Protein AF-A0A920ETQ2-F1 (afdb_monomer_lite)

Secondary structure (DSSP, 8-state):
-EEEES--TTTHHHHHHHHTT-EEEE----HHHHHHHHHHHHTPPPPPHHHH-----GGGSPP--HHHHHHTTSS-TTPEEE-GGG--EEEE-TTS-EEE---TT-TTTT-EE-HHHHHHHHHT-S---HHHH-EEEETTEEEEHHHHHHHHHHHTT-HHHHHHTT-----------

Structure (mmCIF, N/CA/C/O backbone):
data_AF-A0A920ETQ2-F1
#
_entry.id   AF-A0A920ETQ2-F1
#
loop_
_atom_site.group_PDB
_atom_site.id
_atom_site.type_symbol
_atom_site.label_atom_id
_atom_site.label_alt_id
_atom_site.label_comp_id
_atom_site.label_asym_id
_atom_site.label_entity_id
_atom_site.label_seq_id
_atom_site.pdbx_PDB_ins_code
_atom_site.Cartn_x
_atom_site.Cartn_y
_atom_site.Cartn_z
_atom_site.occupancy
_atom_site.B_iso_or_equiv
_atom_site.auth_seq_id
_atom_site.auth_comp_id
_atom_site.auth_asym_id
_atom_site.auth_atom_id
_atom_site.pdbx_PDB_model_num
ATOM 1 N N . MET A 1 1 ? 7.119 -2.536 -24.673 1.00 69.31 1 MET A N 1
ATOM 2 C CA . MET A 1 1 ? 7.598 -1.193 -24.253 1.00 69.31 1 MET A CA 1
ATOM 3 C C . MET A 1 1 ? 8.882 -0.872 -25.009 1.00 69.31 1 MET A C 1
ATOM 5 O O . MET A 1 1 ? 9.723 -1.757 -25.095 1.00 69.31 1 MET A O 1
ATOM 9 N N . TRP A 1 2 ? 9.011 0.336 -25.571 1.00 87.50 2 TRP A N 1
ATOM 10 C CA . TRP A 1 2 ? 10.162 0.768 -26.381 1.00 87.50 2 TRP A CA 1
ATOM 11 C C . TRP A 1 2 ? 11.086 1.702 -25.588 1.00 87.50 2 TRP A C 1
ATOM 13 O O . TRP A 1 2 ? 10.606 2.570 -24.861 1.00 87.50 2 TRP A O 1
ATOM 23 N N . CYS A 1 3 ? 12.402 1.543 -25.739 1.00 87.88 3 CYS A N 1
ATOM 24 C CA . CYS A 1 3 ? 13.412 2.416 -25.138 1.00 87.88 3 CYS A CA 1
ATOM 25 C C . CYS A 1 3 ? 14.081 3.287 -26.212 1.00 87.88 3 CYS A C 1
ATOM 27 O O . CYS A 1 3 ? 14.812 2.772 -27.051 1.00 87.88 3 CYS A O 1
ATOM 29 N N . LEU A 1 4 ? 13.873 4.604 -26.174 1.00 93.31 4 LEU A N 1
ATOM 30 C CA . LEU A 1 4 ? 14.559 5.554 -27.056 1.00 93.31 4 LEU A CA 1
ATOM 31 C C . LEU A 1 4 ? 15.697 6.246 -26.302 1.00 93.31 4 LEU A C 1
ATOM 33 O O . LEU A 1 4 ? 15.512 6.720 -25.182 1.00 93.31 4 LEU A O 1
ATOM 37 N N . THR A 1 5 ? 16.876 6.339 -26.910 1.00 90.94 5 THR A N 1
ATOM 38 C CA . THR A 1 5 ? 18.011 7.082 -26.349 1.00 90.94 5 THR A CA 1
ATOM 39 C C . THR A 1 5 ? 18.671 7.926 -27.432 1.00 90.94 5 THR A C 1
ATOM 41 O O . THR A 1 5 ? 19.137 7.398 -28.436 1.00 90.94 5 THR A O 1
ATOM 44 N N . ARG A 1 6 ? 18.702 9.246 -27.207 1.00 91.81 6 ARG A N 1
ATOM 45 C CA . ARG A 1 6 ? 19.252 10.248 -28.139 1.00 91.81 6 ARG A CA 1
ATOM 46 C C . ARG A 1 6 ? 20.781 10.381 -28.096 1.00 91.81 6 ARG A C 1
ATOM 48 O O . ARG A 1 6 ? 21.345 10.940 -29.021 1.00 91.81 6 ARG A O 1
ATOM 55 N N . PHE A 1 7 ? 21.407 9.874 -27.036 1.00 93.62 7 PHE A N 1
ATOM 56 C CA . PHE A 1 7 ? 22.858 9.811 -26.848 1.00 93.62 7 PHE A CA 1
ATOM 57 C C . PHE A 1 7 ? 23.211 8.400 -26.391 1.00 93.62 7 PHE A C 1
ATOM 59 O O . PHE A 1 7 ? 23.086 8.071 -25.208 1.00 93.62 7 PHE A O 1
ATOM 66 N N . PHE A 1 8 ? 23.499 7.518 -27.343 1.00 94.69 8 PHE A N 1
ATOM 67 C CA . PHE A 1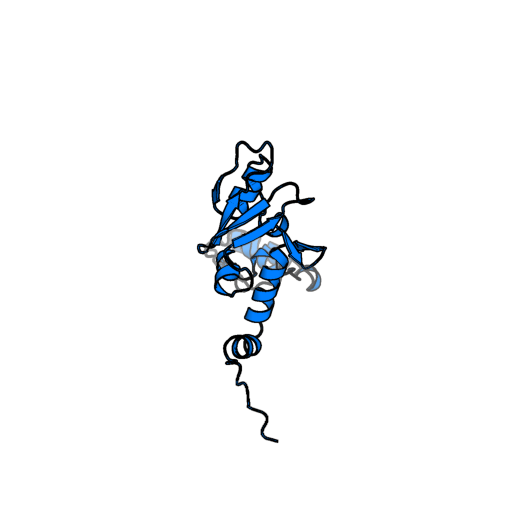 8 ? 23.592 6.088 -27.061 1.00 94.69 8 PHE A CA 1
ATOM 68 C C . PHE A 1 8 ? 24.923 5.689 -26.424 1.00 94.69 8 PHE A C 1
ATOM 70 O O . PHE A 1 8 ? 24.964 4.709 -25.669 1.00 94.69 8 PHE A O 1
ATOM 77 N N . GLY A 1 9 ? 25.994 6.435 -26.710 1.00 94.00 9 GLY A N 1
ATOM 78 C CA . GLY A 1 9 ? 27.355 6.109 -26.314 1.00 94.00 9 GLY A CA 1
ATOM 79 C C . GLY A 1 9 ? 27.685 4.661 -26.665 1.00 94.00 9 GLY A C 1
ATOM 80 O O . GLY A 1 9 ? 27.349 4.158 -27.734 1.00 94.00 9 GLY A O 1
ATOM 81 N N . THR A 1 10 ? 28.259 3.929 -25.713 1.00 93.31 10 THR A N 1
ATOM 82 C CA . THR A 1 10 ? 28.600 2.503 -25.872 1.00 93.31 10 THR A CA 1
ATOM 83 C C . THR A 1 10 ? 27.408 1.545 -25.690 1.00 93.31 10 THR A C 1
ATOM 85 O O . THR A 1 10 ? 27.590 0.340 -25.488 1.00 93.31 10 THR A O 1
ATOM 88 N N . GLY A 1 11 ? 26.170 2.049 -25.745 1.00 92.81 11 GLY A N 1
ATOM 89 C CA . GLY A 1 11 ? 24.964 1.234 -25.897 1.00 92.81 11 GLY A CA 1
ATOM 90 C C . GLY A 1 11 ? 24.430 0.575 -24.626 1.00 92.81 11 GLY A C 1
ATOM 91 O O . GLY A 1 11 ? 23.797 -0.477 -24.711 1.00 92.81 11 GLY A O 1
ATOM 92 N N . THR A 1 12 ? 24.641 1.161 -23.441 1.00 94.38 12 THR A N 1
ATOM 93 C CA . THR A 1 12 ? 24.132 0.600 -22.169 1.00 94.38 12 THR A CA 1
ATOM 94 C C . THR A 1 12 ? 22.610 0.419 -22.181 1.00 94.38 12 THR A C 1
ATOM 96 O O . THR A 1 12 ? 22.124 -0.636 -21.772 1.00 94.38 12 THR A O 1
ATOM 99 N N . THR A 1 13 ? 21.852 1.386 -22.713 1.00 92.88 13 THR A N 1
ATOM 100 C CA . THR A 1 13 ? 20.389 1.261 -22.815 1.00 92.88 13 THR A CA 1
ATOM 101 C C . THR A 1 13 ? 19.981 0.093 -23.709 1.00 92.88 13 THR A C 1
ATOM 103 O O . THR A 1 13 ? 19.123 -0.693 -23.318 1.00 92.88 13 THR A O 1
ATOM 106 N N . GLY A 1 14 ? 20.610 -0.069 -24.878 1.00 94.12 14 GLY A N 1
ATOM 107 C CA . GLY A 1 14 ? 20.313 -1.186 -25.780 1.00 94.12 14 GLY A CA 1
ATOM 108 C C . GLY A 1 14 ? 20.711 -2.538 -25.205 1.00 94.12 14 GLY A C 1
ATOM 109 O O . GLY A 1 14 ? 19.981 -3.513 -25.354 1.00 94.12 14 GLY A O 1
ATOM 110 N N . ALA A 1 15 ? 21.830 -2.586 -24.482 1.00 94.31 15 ALA A N 1
ATOM 111 C CA . ALA A 1 15 ? 22.286 -3.789 -23.803 1.00 94.31 15 ALA A CA 1
ATOM 112 C C . ALA A 1 15 ? 21.269 -4.277 -22.761 1.00 94.31 15 ALA A C 1
ATOM 114 O O . ALA A 1 15 ? 20.892 -5.449 -22.760 1.00 94.31 15 ALA A O 1
ATOM 115 N N . VAL A 1 16 ? 20.784 -3.372 -21.906 1.00 93.06 16 VAL A N 1
ATOM 116 C CA . VAL A 1 16 ? 19.764 -3.693 -20.899 1.00 93.06 16 VAL A CA 1
ATOM 117 C C . VAL A 1 16 ? 18.419 -3.997 -21.557 1.00 93.06 16 VAL A C 1
ATOM 119 O O . VAL A 1 16 ? 17.765 -4.961 -21.172 1.00 93.06 16 VAL A O 1
ATOM 122 N N . ALA A 1 17 ? 18.017 -3.226 -22.571 1.00 92.75 17 ALA A N 1
ATOM 123 C CA . ALA A 1 17 ? 16.768 -3.455 -23.291 1.00 92.75 17 ALA A CA 1
ATOM 124 C C . ALA A 1 17 ? 16.741 -4.841 -23.950 1.00 92.75 17 ALA A C 1
ATOM 126 O O . ALA A 1 17 ? 15.810 -5.599 -23.697 1.00 92.75 17 ALA A O 1
ATOM 127 N N . LYS A 1 18 ? 17.794 -5.220 -24.689 1.00 92.69 18 LYS A N 1
ATOM 128 C CA . LYS A 1 18 ? 17.912 -6.548 -25.309 1.00 92.69 18 LYS A CA 1
ATOM 129 C C . LYS A 1 18 ? 17.918 -7.666 -24.269 1.00 92.69 18 LYS A C 1
ATOM 131 O O . LYS A 1 18 ? 17.237 -8.668 -24.459 1.00 92.69 18 LYS A O 1
ATOM 136 N N . LYS A 1 19 ? 18.647 -7.489 -23.160 1.00 92.19 19 LYS A N 1
ATOM 137 C CA . LYS A 1 19 ? 18.672 -8.468 -22.063 1.00 92.19 19 LYS A CA 1
ATOM 138 C C . LYS A 1 19 ? 17.279 -8.683 -21.456 1.00 92.19 19 LYS A C 1
ATOM 140 O O . LYS A 1 19 ? 16.947 -9.806 -21.109 1.00 92.19 19 LYS A O 1
ATOM 145 N N . LEU A 1 20 ? 16.470 -7.627 -21.362 1.00 91.38 20 LEU A N 1
ATOM 146 C CA . LEU A 1 20 ? 15.114 -7.660 -20.803 1.00 91.38 20 LEU A CA 1
ATOM 147 C C . LEU A 1 20 ? 14.004 -7.919 -21.842 1.00 91.38 20 LEU A C 1
ATOM 149 O O . LEU A 1 20 ? 12.841 -7.642 -21.553 1.00 91.38 20 LEU A O 1
ATOM 153 N N . GLY A 1 21 ? 14.340 -8.345 -23.065 1.00 87.88 21 GLY A N 1
ATOM 154 C CA . GLY A 1 21 ? 13.345 -8.608 -24.114 1.00 87.88 21 GLY A CA 1
ATOM 155 C C . GLY A 1 21 ? 12.593 -7.362 -24.614 1.00 87.88 21 GLY A C 1
ATOM 156 O O . GLY A 1 21 ? 11.470 -7.457 -25.099 1.00 87.88 21 GLY A O 1
ATOM 157 N N . ARG A 1 22 ? 13.171 -6.163 -24.477 1.00 91.19 22 ARG A N 1
ATOM 158 C CA . ARG A 1 22 ? 12.562 -4.887 -24.895 1.00 91.19 22 ARG A CA 1
ATOM 159 C C . ARG A 1 22 ? 13.164 -4.380 -26.201 1.00 91.19 22 ARG A C 1
ATOM 161 O O . ARG A 1 22 ? 14.368 -4.487 -26.431 1.00 91.19 22 ARG A O 1
ATOM 168 N N . HIS A 1 23 ? 12.337 -3.725 -27.012 1.00 92.44 23 HIS A N 1
ATOM 169 C CA . HIS A 1 23 ? 12.801 -3.002 -28.196 1.00 92.44 23 HIS A CA 1
ATOM 170 C C . HIS A 1 23 ? 13.498 -1.696 -27.807 1.00 92.44 23 HIS A C 1
ATOM 172 O O . HIS A 1 23 ? 13.103 -1.030 -26.843 1.00 92.44 23 HIS A O 1
ATOM 178 N N . PHE A 1 24 ? 14.511 -1.299 -28.575 1.00 95.62 24 PHE A N 1
ATOM 179 C CA . PHE A 1 24 ? 15.225 -0.045 -28.363 1.00 95.62 24 PHE A CA 1
ATOM 180 C C . PHE A 1 24 ? 15.625 0.623 -29.680 1.00 95.62 24 PHE A C 1
ATOM 182 O O . PHE A 1 24 ? 15.811 -0.046 -30.693 1.00 95.62 24 PHE A O 1
ATOM 189 N N . ILE A 1 25 ? 15.792 1.944 -29.631 1.00 94.94 25 ILE A N 1
ATOM 190 C CA . ILE A 1 25 ? 16.390 2.761 -30.689 1.00 94.94 25 ILE A CA 1
ATOM 191 C C . ILE A 1 25 ? 17.458 3.639 -30.033 1.00 94.94 25 ILE A C 1
ATOM 193 O O . ILE A 1 25 ? 17.173 4.376 -29.085 1.00 94.94 25 ILE A O 1
ATOM 197 N N . GLY A 1 26 ? 18.690 3.526 -30.520 1.00 94.88 26 GLY A N 1
ATOM 198 C CA . GLY A 1 26 ? 19.834 4.310 -30.068 1.00 94.88 26 GLY A CA 1
ATOM 199 C C . GLY A 1 26 ? 20.332 5.224 -31.175 1.00 94.88 26 GLY A C 1
ATOM 200 O O . GLY A 1 26 ? 20.566 4.747 -32.281 1.00 94.88 26 GLY A O 1
ATOM 201 N N . ILE A 1 27 ? 20.492 6.510 -30.873 1.00 96.25 27 ILE A N 1
ATOM 202 C CA . ILE A 1 27 ? 21.084 7.498 -31.778 1.00 96.25 27 ILE A CA 1
ATOM 203 C C . ILE A 1 27 ? 22.455 7.877 -31.219 1.00 96.25 27 ILE A C 1
ATOM 205 O O . ILE A 1 27 ? 22.572 8.224 -30.042 1.00 96.25 27 ILE A O 1
ATOM 209 N N . GLU A 1 28 ? 23.485 7.768 -32.051 1.00 96.44 28 GLU A N 1
ATOM 210 C CA . GLU A 1 28 ? 24.863 8.127 -31.722 1.00 96.44 28 GLU A CA 1
ATOM 211 C C . GLU A 1 28 ? 25.560 8.670 -32.967 1.00 96.44 28 GLU A C 1
ATOM 213 O O . GLU A 1 28 ? 25.348 8.154 -34.065 1.00 96.44 28 GLU A O 1
ATOM 218 N N . ASN A 1 29 ? 26.361 9.716 -32.782 1.00 96.06 29 ASN A N 1
ATOM 219 C CA . ASN A 1 29 ? 27.087 10.389 -33.852 1.00 96.06 29 ASN A CA 1
ATOM 220 C C . ASN A 1 29 ? 28.520 9.849 -33.986 1.00 96.06 29 ASN A C 1
ATOM 222 O O . ASN A 1 29 ? 29.051 9.769 -35.090 1.00 96.06 29 ASN A O 1
ATOM 226 N N . GLU A 1 30 ? 29.139 9.441 -32.874 1.00 96.69 30 GLU A N 1
ATOM 227 C CA . GLU A 1 30 ? 30.526 8.971 -32.861 1.00 96.69 30 GLU A CA 1
ATOM 228 C C . GLU A 1 30 ? 30.652 7.513 -33.325 1.00 96.69 30 GLU A C 1
ATOM 230 O O . GLU A 1 30 ? 30.221 6.571 -32.649 1.00 96.69 30 GLU A O 1
ATOM 235 N N . ALA A 1 31 ? 31.318 7.296 -34.463 1.00 95.75 31 ALA A N 1
ATOM 236 C CA . ALA A 1 31 ? 31.444 5.975 -35.084 1.00 95.75 31 ALA A CA 1
ATOM 237 C C . ALA A 1 31 ? 32.111 4.932 -34.167 1.00 95.75 31 ALA A C 1
ATOM 239 O O . ALA A 1 31 ? 31.691 3.773 -34.136 1.00 95.75 31 ALA A O 1
ATOM 240 N N . ALA A 1 32 ? 33.111 5.337 -33.376 1.00 96.19 32 ALA A N 1
ATOM 241 C CA . ALA A 1 32 ? 33.778 4.451 -32.420 1.00 96.19 32 ALA A CA 1
ATOM 242 C C . ALA A 1 32 ? 32.803 3.926 -31.348 1.00 96.19 32 ALA A C 1
ATOM 244 O O . ALA A 1 32 ? 32.837 2.747 -30.982 1.00 96.19 32 ALA A O 1
ATOM 245 N N . TYR A 1 33 ? 31.884 4.775 -30.881 1.00 95.31 33 TYR A N 1
ATOM 246 C CA . TYR A 1 33 ? 30.854 4.388 -29.920 1.00 95.31 33 TYR A CA 1
ATOM 247 C C . TYR A 1 33 ? 29.771 3.516 -30.551 1.00 95.31 33 TYR A C 1
ATOM 249 O O . TYR A 1 33 ? 29.373 2.527 -29.934 1.00 95.31 33 TYR A O 1
ATOM 257 N N . VAL A 1 34 ? 29.377 3.785 -31.800 1.00 95.06 34 VAL A N 1
ATOM 258 C CA . VAL A 1 34 ? 28.457 2.919 -32.561 1.00 95.06 34 VAL A CA 1
ATOM 259 C C . VAL A 1 34 ? 29.024 1.505 -32.713 1.00 95.06 34 VAL A C 1
ATOM 261 O O . VAL A 1 34 ? 28.318 0.520 -32.466 1.00 95.06 34 VAL A O 1
ATOM 264 N N . GLN A 1 35 ? 30.305 1.381 -33.070 1.00 95.94 35 GLN A N 1
ATOM 265 C CA . GLN A 1 35 ? 30.972 0.083 -33.202 1.00 95.94 35 GLN A CA 1
ATOM 266 C C . GLN A 1 35 ? 31.029 -0.656 -31.861 1.00 95.94 35 GLN A C 1
ATOM 268 O O . GLN A 1 35 ? 30.627 -1.821 -31.777 1.00 95.94 35 GLN A O 1
ATOM 273 N N . ALA A 1 36 ? 31.447 0.032 -30.792 1.00 95.38 36 ALA A N 1
ATOM 274 C CA . ALA A 1 36 ? 31.494 -0.536 -29.448 1.00 95.38 36 ALA A CA 1
ATOM 275 C C . ALA A 1 36 ? 30.106 -0.996 -28.963 1.00 95.38 36 ALA A C 1
ATOM 277 O O . ALA A 1 36 ? 29.965 -2.104 -28.436 1.00 95.38 36 ALA A O 1
ATOM 278 N N . ALA A 1 37 ? 29.068 -0.185 -29.185 1.00 95.81 37 ALA A N 1
ATOM 279 C CA . ALA A 1 37 ? 27.688 -0.500 -28.830 1.00 95.81 37 ALA A CA 1
ATOM 280 C C . ALA A 1 37 ? 27.164 -1.725 -29.592 1.00 95.81 37 ALA A C 1
ATOM 282 O O . ALA A 1 37 ? 26.606 -2.641 -28.986 1.00 95.81 37 ALA A O 1
ATOM 283 N N . THR A 1 38 ? 27.390 -1.783 -30.906 1.00 94.69 38 THR A N 1
ATOM 284 C CA . THR A 1 38 ? 26.944 -2.894 -31.761 1.00 94.69 38 THR A CA 1
ATOM 285 C C . THR A 1 38 ? 27.625 -4.204 -31.364 1.00 94.69 38 THR A C 1
ATOM 287 O O . THR A 1 38 ? 26.956 -5.219 -31.137 1.00 94.69 38 THR A O 1
ATOM 290 N N . ALA A 1 39 ? 28.950 -4.175 -31.179 1.00 95.38 39 ALA A N 1
ATOM 291 C CA . ALA A 1 39 ? 29.722 -5.329 -30.729 1.00 95.38 39 ALA A CA 1
ATOM 292 C C . ALA A 1 39 ? 29.261 -5.820 -29.348 1.00 95.38 39 ALA A C 1
ATOM 294 O O . ALA A 1 39 ? 29.101 -7.024 -29.140 1.00 95.38 39 ALA A O 1
ATOM 295 N N . ARG A 1 40 ? 28.981 -4.903 -28.413 1.00 95.06 40 ARG A N 1
ATOM 296 C CA . ARG A 1 40 ? 28.463 -5.233 -27.080 1.00 95.06 40 ARG A CA 1
ATOM 297 C C . ARG A 1 40 ? 27.075 -5.869 -27.141 1.00 95.06 40 ARG A C 1
ATOM 299 O O . ARG A 1 40 ? 26.854 -6.902 -26.515 1.00 95.06 40 ARG A O 1
ATOM 306 N N . ILE A 1 41 ? 26.143 -5.271 -27.881 1.00 95.56 41 ILE A N 1
ATOM 307 C CA . ILE A 1 41 ? 24.741 -5.709 -27.933 1.00 95.56 41 ILE A CA 1
ATOM 308 C C . ILE A 1 41 ? 24.597 -7.041 -28.678 1.00 95.56 41 ILE A C 1
ATOM 310 O O . ILE A 1 41 ? 23.783 -7.878 -28.280 1.00 95.56 41 ILE A O 1
ATOM 314 N N . SER A 1 42 ? 25.395 -7.286 -29.722 1.00 94.50 42 SER A N 1
ATOM 315 C CA . SER A 1 42 ? 25.365 -8.553 -30.472 1.00 94.50 42 SER A CA 1
ATOM 316 C C . SER A 1 42 ? 25.591 -9.776 -29.571 1.00 94.50 42 SER A C 1
ATOM 318 O O . SER A 1 42 ? 24.863 -10.759 -29.689 1.00 94.50 42 SER A O 1
ATOM 320 N N . LYS A 1 43 ? 26.499 -9.662 -28.592 1.00 94.81 43 LYS A N 1
ATOM 321 C CA . LYS A 1 43 ? 26.879 -10.726 -27.647 1.00 94.81 43 LYS A CA 1
ATOM 322 C C . LYS A 1 43 ? 25.840 -11.007 -26.558 1.00 94.81 43 LYS A C 1
ATOM 324 O O . LYS A 1 43 ? 25.945 -12.010 -25.858 1.00 94.81 43 LYS A O 1
ATOM 329 N N . ILE A 1 44 ? 24.856 -10.128 -26.378 1.00 93.31 44 ILE A N 1
ATOM 330 C CA . ILE A 1 44 ? 23.847 -10.274 -25.326 1.00 93.31 44 ILE A CA 1
ATOM 331 C C . ILE A 1 44 ? 22.761 -11.237 -25.786 1.00 93.31 44 ILE A C 1
ATOM 333 O O . ILE A 1 44 ? 22.105 -11.004 -26.805 1.00 93.31 44 ILE A O 1
ATOM 337 N N . LYS A 1 45 ? 22.543 -12.283 -24.990 1.00 91.38 45 LYS A N 1
ATOM 338 C CA . LYS A 1 45 ? 21.362 -13.140 -25.072 1.00 91.38 45 LYS A CA 1
ATOM 339 C C . LYS A 1 45 ? 20.251 -12.547 -24.191 1.00 91.38 45 LYS A C 1
ATOM 341 O O . LYS A 1 45 ? 20.558 -12.148 -23.062 1.00 91.38 45 LYS A O 1
ATOM 346 N N . PRO A 1 46 ? 19.010 -12.428 -24.695 1.00 89.06 46 PRO A N 1
ATOM 347 C CA . PRO A 1 46 ? 17.856 -12.111 -23.859 1.00 89.06 46 PRO A CA 1
ATOM 348 C C . PRO A 1 46 ? 17.714 -13.125 -22.721 1.00 89.06 46 PRO A C 1
ATOM 350 O O . PRO A 1 46 ? 18.132 -14.274 -22.869 1.00 89.06 46 PRO A O 1
ATOM 353 N N . LEU A 1 47 ? 17.159 -12.683 -21.595 1.00 88.19 47 LEU A N 1
ATOM 354 C CA . LEU A 1 47 ? 16.685 -13.597 -20.559 1.00 88.19 47 LEU A CA 1
ATOM 355 C C . LEU A 1 47 ? 15.502 -14.412 -21.098 1.00 88.19 47 LEU A C 1
ATOM 357 O O . LEU A 1 47 ? 14.783 -13.945 -21.982 1.00 88.19 47 LEU A O 1
ATOM 361 N N . ASP A 1 48 ? 15.339 -15.620 -20.572 1.00 84.38 48 ASP A N 1
ATOM 362 C CA . ASP A 1 48 ? 14.160 -16.457 -20.780 1.00 84.38 48 ASP A CA 1
ATOM 363 C C . ASP A 1 48 ? 12.898 -15.802 -20.203 1.00 84.38 48 ASP A C 1
ATOM 365 O O . ASP A 1 48 ? 12.964 -14.961 -19.303 1.00 84.38 48 ASP A O 1
ATOM 369 N N . ASP A 1 49 ? 11.745 -16.198 -20.739 1.00 74.12 49 ASP A N 1
ATOM 370 C CA . ASP A 1 49 ? 10.457 -15.597 -20.395 1.00 74.12 49 ASP A CA 1
ATOM 371 C C . ASP A 1 49 ? 10.101 -15.784 -18.911 1.00 74.12 49 ASP A C 1
ATOM 373 O O . ASP A 1 49 ? 9.572 -14.853 -18.305 1.00 74.12 49 ASP A O 1
ATOM 377 N N . GLU A 1 50 ? 10.473 -16.916 -18.299 1.00 76.62 50 GLU A N 1
ATOM 378 C CA . GLU A 1 50 ? 10.267 -17.178 -16.864 1.00 76.62 50 GLU A CA 1
ATOM 379 C C . GLU A 1 50 ? 11.033 -16.164 -15.999 1.00 76.62 50 GLU A C 1
ATOM 381 O O . GLU A 1 50 ? 10.486 -15.570 -15.071 1.00 76.62 50 GLU A O 1
ATOM 386 N N . SER A 1 51 ? 12.287 -15.877 -16.349 1.00 76.00 51 SER A N 1
ATOM 387 C CA . SER A 1 51 ? 13.112 -14.866 -15.678 1.00 76.00 51 SER A CA 1
ATOM 388 C C . SER A 1 51 ? 12.642 -13.425 -15.914 1.00 76.00 51 SER A C 1
ATOM 390 O O . SER A 1 51 ? 13.052 -12.509 -15.191 1.00 76.00 51 SER A O 1
ATOM 392 N N . LEU A 1 52 ? 11.815 -13.194 -16.938 1.00 77.50 52 LEU A N 1
ATOM 393 C CA . LEU A 1 52 ? 11.201 -11.899 -17.233 1.00 77.50 52 LEU A CA 1
ATOM 394 C C . LEU A 1 52 ? 9.839 -11.718 -16.559 1.00 77.50 52 LEU A C 1
ATOM 396 O O . LEU A 1 52 ? 9.314 -10.597 -16.577 1.00 77.50 52 LEU A O 1
ATOM 400 N N . GLU A 1 53 ? 9.280 -12.761 -15.940 1.00 69.12 53 GLU A N 1
ATOM 401 C CA . GLU A 1 53 ? 8.035 -12.650 -15.195 1.00 69.12 53 GLU A CA 1
ATOM 402 C C . GLU A 1 53 ? 8.204 -11.696 -14.013 1.00 69.12 53 GLU A C 1
ATOM 404 O O . GLU A 1 53 ? 8.868 -11.951 -13.007 1.00 69.12 53 GLU A O 1
ATOM 409 N N . VAL A 1 54 ? 7.566 -10.536 -14.130 1.00 65.00 54 VAL 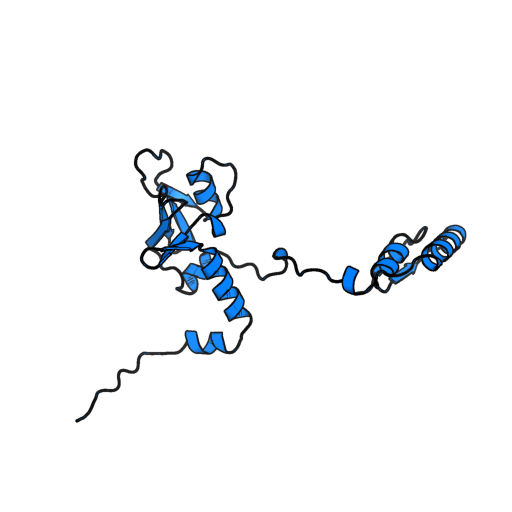A N 1
ATOM 410 C CA . VAL A 1 54 ? 7.509 -9.573 -13.040 1.00 65.00 54 VAL A CA 1
ATOM 411 C C . VAL A 1 54 ? 6.276 -9.889 -12.210 1.00 65.00 54 VAL A C 1
ATOM 413 O O . VAL A 1 54 ? 5.148 -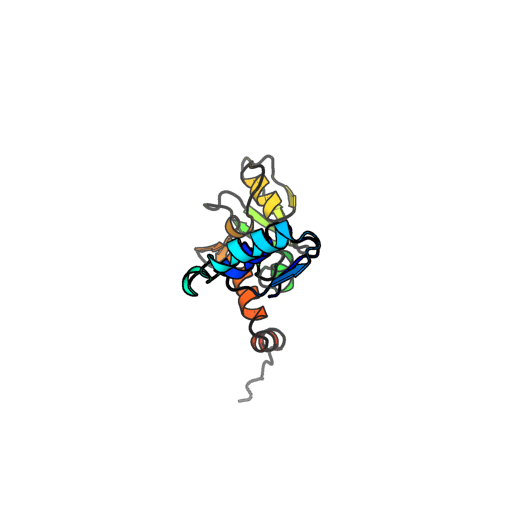9.659 -12.649 1.00 65.00 54 VAL A O 1
ATOM 416 N N . VAL A 1 55 ? 6.482 -10.335 -10.970 1.00 58.34 55 VAL A N 1
ATOM 417 C CA . VAL A 1 55 ? 5.406 -10.371 -9.974 1.00 58.34 55 VAL A CA 1
ATOM 418 C C . VAL A 1 55 ? 4.844 -8.957 -9.854 1.00 58.34 55 VAL A C 1
ATOM 420 O O . VAL A 1 55 ? 5.558 -8.021 -9.478 1.00 58.34 55 VAL A O 1
ATOM 423 N N . GLN A 1 56 ? 3.565 -8.773 -10.190 1.00 55.50 56 GLN A N 1
ATOM 424 C CA . GLN A 1 56 ? 2.908 -7.481 -10.026 1.00 55.50 56 GLN A CA 1
ATOM 425 C C . GLN A 1 56 ? 3.002 -7.058 -8.558 1.00 55.50 56 GLN A C 1
ATOM 427 O O . GLN A 1 56 ? 2.368 -7.632 -7.673 1.00 55.50 56 GLN A O 1
ATOM 432 N N . SER A 1 57 ? 3.840 -6.059 -8.280 1.00 57.06 57 SER A N 1
ATOM 433 C CA . SER A 1 57 ? 4.057 -5.604 -6.909 1.00 57.06 57 SER A CA 1
ATOM 434 C C . SER A 1 57 ? 2.764 -5.023 -6.327 1.00 57.06 57 SER A C 1
ATOM 436 O O . SER A 1 57 ? 2.014 -4.324 -7.014 1.00 57.06 57 SER A O 1
ATOM 438 N N . ALA A 1 58 ? 2.548 -5.196 -5.021 1.00 58.56 58 ALA A N 1
ATOM 439 C CA . ALA A 1 58 ? 1.429 -4.587 -4.293 1.00 58.56 58 ALA A CA 1
ATOM 440 C C . ALA A 1 58 ? 1.327 -3.050 -4.468 1.00 58.56 58 ALA A C 1
ATOM 442 O O . ALA A 1 58 ? 0.272 -2.467 -4.218 1.00 58.56 58 ALA A O 1
ATOM 443 N N . LYS A 1 59 ? 2.398 -2.382 -4.936 1.00 58.50 59 LYS A N 1
ATOM 444 C CA . LYS A 1 59 ? 2.429 -0.944 -5.258 1.00 58.50 59 LYS A CA 1
ATOM 445 C C . LYS A 1 59 ? 1.633 -0.559 -6.511 1.00 58.50 59 LYS A C 1
ATOM 447 O O . LYS A 1 59 ? 1.269 0.607 -6.621 1.00 58.50 59 LYS A O 1
ATOM 452 N N . GLN A 1 60 ? 1.367 -1.491 -7.429 1.00 63.50 60 GLN A N 1
ATOM 453 C CA . GLN A 1 60 ? 0.582 -1.232 -8.649 1.00 63.50 60 GLN A CA 1
ATOM 454 C C . GLN A 1 60 ? -0.934 -1.318 -8.417 1.00 63.50 60 GLN A C 1
ATOM 456 O O . GLN A 1 60 ? -1.719 -0.937 -9.280 1.00 63.50 60 GLN A O 1
ATOM 461 N N . GLN A 1 61 ? -1.366 -1.790 -7.247 1.00 68.88 61 GLN A N 1
ATOM 462 C CA . GLN A 1 61 ? -2.782 -1.857 -6.908 1.00 68.88 61 GLN A CA 1
ATOM 463 C C . GLN A 1 61 ? -3.346 -0.457 -6.646 1.00 68.88 61 GLN A C 1
ATOM 465 O O . GLN A 1 61 ? -2.684 0.389 -6.035 1.00 68.88 61 GLN A O 1
ATOM 470 N N . LYS A 1 62 ? -4.608 -0.235 -7.039 1.00 79.56 62 LYS A N 1
ATOM 471 C CA . LYS A 1 62 ? -5.345 1.002 -6.749 1.00 79.56 62 LYS A CA 1
ATOM 472 C C . LYS A 1 62 ? -5.208 1.354 -5.263 1.00 79.56 62 LYS A C 1
ATOM 474 O O . LYS A 1 62 ? -5.424 0.518 -4.372 1.00 79.56 62 LYS A O 1
ATOM 479 N N . ARG A 1 63 ? -4.789 2.594 -4.998 1.00 86.94 63 ARG A N 1
ATOM 480 C CA . ARG A 1 63 ? -4.671 3.126 -3.638 1.00 86.94 63 ARG A CA 1
ATOM 481 C C . ARG A 1 63 ? -6.073 3.342 -3.085 1.00 86.94 63 ARG A C 1
ATOM 483 O O . ARG A 1 63 ? -6.865 4.053 -3.691 1.00 86.94 63 ARG A O 1
ATOM 490 N N . ILE A 1 64 ? -6.351 2.734 -1.938 1.00 90.00 64 ILE A N 1
ATOM 491 C CA . ILE A 1 64 ? -7.626 2.875 -1.236 1.00 90.00 64 ILE A CA 1
ATOM 492 C C . ILE A 1 64 ? -7.349 3.604 0.076 1.00 90.00 64 ILE A C 1
ATOM 494 O O . ILE A 1 64 ? -6.623 3.058 0.915 1.00 90.00 64 ILE A O 1
ATOM 498 N N . PRO A 1 65 ? -7.856 4.835 0.251 1.00 93.38 65 PRO A N 1
ATOM 499 C CA . PRO A 1 65 ? -7.758 5.538 1.520 1.00 93.38 65 PRO A CA 1
ATOM 500 C C . PRO A 1 65 ? -8.680 4.887 2.557 1.00 93.38 65 PRO A C 1
ATOM 502 O O . PRO A 1 65 ? -9.699 4.296 2.214 1.00 93.38 65 PRO A O 1
ATOM 505 N N . PHE A 1 66 ? -8.358 5.029 3.842 1.00 94.44 66 PHE A N 1
ATOM 506 C CA . PHE A 1 66 ? -9.213 4.501 4.911 1.00 94.44 66 PHE A CA 1
ATOM 507 C C . PHE A 1 66 ? -10.612 5.137 4.923 1.00 94.44 66 PHE A C 1
ATOM 509 O O . PHE A 1 66 ? -11.582 4.440 5.196 1.00 94.44 66 PHE A O 1
ATOM 516 N N . GLY A 1 67 ? -10.730 6.416 4.544 1.00 92.69 67 GLY A N 1
ATOM 517 C CA . GLY A 1 67 ? -12.025 7.091 4.390 1.00 92.69 67 GLY A CA 1
ATOM 518 C C . GLY A 1 67 ? -12.988 6.352 3.453 1.00 92.69 67 GLY A C 1
ATOM 519 O O . GLY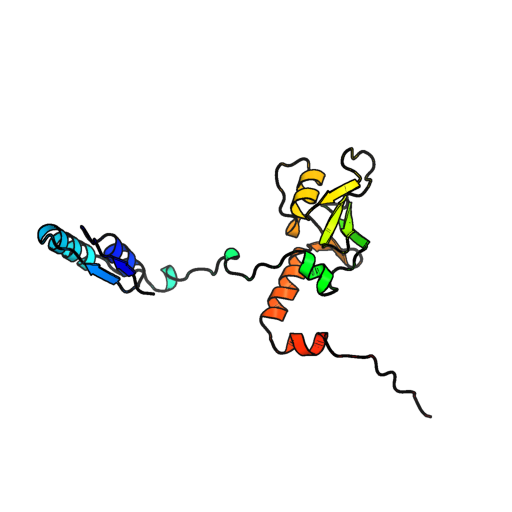 A 1 67 ? -14.168 6.256 3.766 1.00 92.69 67 GLY A O 1
ATOM 520 N N . ALA A 1 68 ? -12.481 5.689 2.406 1.00 91.62 68 ALA A N 1
ATOM 521 C CA . ALA A 1 68 ? -13.315 4.904 1.493 1.00 91.62 68 ALA A CA 1
ATOM 522 C C . ALA A 1 68 ? -14.004 3.709 2.181 1.00 91.62 68 ALA A C 1
ATOM 524 O O . ALA A 1 68 ? -15.094 3.307 1.776 1.00 91.62 68 ALA A O 1
ATOM 525 N N . LEU A 1 69 ? -13.415 3.142 3.245 1.00 91.94 69 LEU A N 1
ATOM 526 C CA . LEU A 1 69 ? -14.086 2.111 4.052 1.00 91.94 69 LEU A CA 1
ATOM 527 C C . LEU A 1 69 ? -15.265 2.679 4.846 1.00 91.94 69 LEU A C 1
ATOM 529 O O . LEU A 1 69 ? -16.237 1.967 5.092 1.00 91.94 69 LEU A O 1
ATOM 533 N N . VAL A 1 70 ? -15.170 3.942 5.259 1.00 93.06 70 VAL A N 1
ATOM 534 C CA . VAL A 1 70 ? -16.232 4.624 6.003 1.00 93.06 70 VAL A CA 1
ATOM 535 C C . VAL A 1 70 ? -17.353 5.050 5.060 1.00 93.06 70 VAL A C 1
ATOM 537 O O . VAL A 1 70 ? -18.519 4.777 5.327 1.00 93.06 70 VAL A O 1
ATOM 540 N N . GLU A 1 71 ? -16.996 5.636 3.918 1.00 89.44 71 GLU A N 1
ATOM 541 C CA . GLU A 1 71 ? -17.931 6.081 2.878 1.00 89.44 71 GLU A CA 1
ATOM 542 C C . GLU A 1 71 ? -18.710 4.920 2.245 1.00 89.44 71 GLU A C 1
ATOM 544 O O . GLU A 1 71 ? -19.904 5.045 1.991 1.00 89.44 71 GLU A O 1
ATOM 549 N N . SER A 1 72 ? -18.066 3.765 2.040 1.00 87.81 72 SER A N 1
ATOM 550 C CA . SER A 1 72 ? -18.731 2.552 1.532 1.00 87.81 72 SER A CA 1
ATOM 551 C C . SER A 1 72 ? -19.633 1.859 2.561 1.00 87.81 72 SER A C 1
ATOM 553 O O . SER A 1 72 ? -20.289 0.873 2.236 1.00 87.81 72 SER A O 1
ATOM 555 N N . GLY A 1 73 ? -19.653 2.322 3.816 1.00 87.44 73 GLY A N 1
ATOM 556 C CA . GLY A 1 73 ? -20.432 1.712 4.893 1.00 87.44 73 GLY A CA 1
ATOM 557 C C . GLY A 1 73 ? -19.851 0.408 5.454 1.00 87.44 73 GLY A C 1
ATOM 558 O O . GLY A 1 73 ? -20.430 -0.145 6.391 1.00 87.44 73 GLY A O 1
ATOM 559 N N . MET A 1 74 ? -18.699 -0.063 4.951 1.00 88.50 74 MET A N 1
ATOM 560 C CA . MET A 1 74 ? -17.992 -1.234 5.497 1.00 88.50 74 MET A CA 1
ATOM 561 C C . MET A 1 74 ? -17.508 -0.999 6.934 1.00 88.50 74 MET A C 1
ATOM 563 O O . MET A 1 74 ? -17.465 -1.930 7.735 1.00 88.50 74 MET A O 1
ATOM 567 N N . LEU A 1 75 ? -17.164 0.246 7.275 1.00 91.88 75 LEU A N 1
ATOM 568 C CA . LEU A 1 75 ? -16.886 0.683 8.640 1.00 91.88 75 LEU A CA 1
ATOM 569 C C . LEU A 1 75 ? -17.796 1.844 9.017 1.00 91.88 75 LEU A C 1
ATOM 571 O O . LEU A 1 75 ? -17.735 2.920 8.436 1.00 91.88 75 LEU A O 1
ATOM 575 N N . LYS A 1 76 ? -18.607 1.667 10.057 1.00 92.12 76 LYS A N 1
ATOM 576 C CA . LYS A 1 76 ? -19.482 2.743 10.532 1.00 92.12 76 LYS A CA 1
ATOM 577 C C . LYS A 1 76 ? -18.710 3.719 11.427 1.00 92.12 76 LYS A C 1
ATOM 579 O O . LYS A 1 76 ? -17.915 3.268 12.266 1.00 92.12 76 LYS A O 1
ATOM 584 N N . PRO A 1 77 ? -18.962 5.035 11.339 1.00 93.62 77 PRO A N 1
ATOM 585 C CA . PRO A 1 77 ? -18.482 5.978 12.339 1.00 93.62 77 PRO A CA 1
ATOM 586 C C . PRO A 1 77 ? -18.898 5.532 13.744 1.00 93.62 77 PRO A C 1
ATOM 588 O O . PRO A 1 77 ? -20.009 5.063 13.972 1.00 93.62 77 PRO A O 1
ATOM 591 N N . GLY A 1 78 ? -17.982 5.645 14.697 1.00 91.56 78 GLY A N 1
ATOM 592 C CA . GLY A 1 78 ? -18.175 5.191 16.068 1.00 91.56 78 GLY A CA 1
ATOM 593 C C . GLY A 1 78 ? -17.718 3.756 16.346 1.00 91.56 78 GLY A C 1
ATOM 594 O O . GLY A 1 78 ? -17.595 3.423 17.528 1.00 91.56 78 GLY A O 1
ATOM 595 N N . THR A 1 79 ? -17.412 2.959 15.313 1.00 92.69 79 THR A N 1
ATOM 596 C CA . THR A 1 79 ? -16.849 1.601 15.445 1.00 92.69 79 THR A CA 1
ATOM 597 C C . THR A 1 79 ? -15.537 1.632 16.227 1.00 92.69 79 THR A C 1
ATOM 599 O O . THR A 1 79 ? -14.726 2.551 16.066 1.00 92.69 79 THR A O 1
ATOM 602 N N . ARG A 1 80 ? -15.323 0.632 17.089 1.00 93.69 80 ARG A N 1
ATOM 603 C CA . ARG A 1 80 ? -14.067 0.460 17.826 1.00 93.69 80 ARG A CA 1
ATOM 604 C C . ARG A 1 80 ? -13.114 -0.426 17.033 1.00 93.69 80 ARG A C 1
ATOM 606 O O . ARG A 1 80 ? -13.473 -1.536 16.656 1.00 93.69 80 ARG A O 1
ATOM 613 N N . LEU A 1 81 ? -11.906 0.075 16.822 1.00 94.25 81 LEU A N 1
ATOM 614 C CA . LEU A 1 81 ? -10.776 -0.687 16.318 1.00 94.25 81 LEU A CA 1
ATOM 615 C C . LEU A 1 81 ? -9.860 -1.065 17.475 1.00 94.25 81 LEU A C 1
ATOM 617 O O . LEU A 1 81 ? -9.676 -0.290 18.417 1.00 94.25 81 LEU A O 1
ATOM 621 N N . PHE A 1 82 ? -9.267 -2.243 17.374 1.00 93.38 82 PHE A N 1
ATOM 622 C CA . PHE A 1 82 ? -8.413 -2.833 18.391 1.00 93.38 82 PHE A CA 1
ATOM 623 C C . PHE A 1 82 ? -6.998 -2.996 17.847 1.00 93.38 82 PHE A C 1
ATOM 625 O O . PHE A 1 82 ? -6.802 -3.410 16.705 1.00 93.38 82 PHE A O 1
ATOM 632 N N . GLY A 1 83 ? -6.011 -2.653 18.668 1.00 89.81 83 GLY A N 1
ATOM 633 C CA . GLY A 1 83 ? -4.627 -3.042 18.434 1.00 89.81 83 GLY A CA 1
ATOM 634 C C . GLY A 1 83 ? -4.374 -4.502 18.842 1.00 89.81 83 GLY A C 1
ATOM 635 O O . GLY A 1 83 ? -5.288 -5.187 19.321 1.00 89.81 83 GLY A O 1
ATOM 636 N N . PRO A 1 84 ? -3.121 -4.970 18.724 1.00 84.50 84 PRO A N 1
ATOM 637 C CA . PRO A 1 84 ? -2.715 -6.313 19.122 1.00 84.50 84 PRO A CA 1
ATOM 638 C C . PRO A 1 84 ? -3.161 -6.660 20.549 1.00 84.50 84 PRO A C 1
ATOM 640 O O . PRO A 1 84 ? -3.033 -5.848 21.472 1.00 84.50 84 PRO A O 1
ATOM 643 N N . ALA A 1 85 ? -3.706 -7.867 20.723 1.00 82.06 85 ALA A N 1
ATOM 644 C CA . ALA A 1 85 ? -4.211 -8.381 22.001 1.00 82.06 85 ALA A CA 1
ATOM 645 C C . ALA A 1 85 ? -5.228 -7.460 22.717 1.00 82.06 85 ALA A C 1
ATOM 647 O O . ALA A 1 85 ? -5.320 -7.474 23.942 1.00 82.06 85 ALA A O 1
ATOM 648 N N . ARG A 1 86 ? -5.972 -6.619 21.974 1.00 85.88 86 ARG A N 1
ATOM 649 C CA . ARG A 1 86 ? -6.967 -5.655 22.500 1.00 85.88 86 ARG A CA 1
ATOM 650 C C . ARG A 1 86 ? -6.407 -4.650 23.524 1.00 85.88 86 ARG A C 1
ATOM 652 O O . ARG A 1 86 ? -7.185 -3.967 24.189 1.00 85.88 86 ARG A O 1
ATOM 659 N N . LYS A 1 87 ? -5.076 -4.504 23.609 1.00 83.50 87 LYS A N 1
ATOM 660 C CA . LYS A 1 87 ? -4.394 -3.608 24.564 1.00 83.50 87 LYS A CA 1
ATOM 661 C C . LYS A 1 87 ? -4.684 -2.133 24.303 1.00 83.50 87 LYS A C 1
ATOM 663 O O . LYS A 1 87 ? -4.717 -1.332 25.231 1.00 83.50 87 LYS A O 1
ATOM 668 N N . VAL A 1 88 ? -4.898 -1.777 23.038 1.00 88.31 88 VAL A N 1
ATOM 669 C CA . VAL A 1 88 ? -5.210 -0.411 22.613 1.00 88.31 88 VAL A CA 1
ATOM 670 C C . VAL A 1 88 ? -6.508 -0.405 21.826 1.00 88.31 88 VAL A C 1
ATOM 672 O O . VAL A 1 88 ? -6.790 -1.336 21.071 1.00 88.31 88 VAL A O 1
ATOM 675 N N . GLN A 1 89 ? -7.290 0.656 22.001 1.00 91.62 89 GLN A N 1
ATOM 676 C CA . GLN A 1 89 ? -8.542 0.865 21.289 1.00 91.62 89 GLN A CA 1
ATOM 677 C C . GLN A 1 89 ? -8.552 2.247 20.641 1.00 91.62 89 GLN A C 1
ATOM 679 O O . GLN A 1 89 ? -8.053 3.216 21.214 1.00 91.62 89 GLN A O 1
ATOM 684 N N . ALA A 1 90 ? -9.155 2.343 19.463 1.00 93.31 90 ALA A N 1
ATOM 685 C CA . ALA A 1 90 ? -9.426 3.600 18.785 1.00 93.31 90 ALA A CA 1
ATOM 686 C C . ALA A 1 90 ? -10.863 3.622 18.267 1.00 93.31 90 ALA A C 1
ATOM 688 O O . ALA A 1 90 ? -11.430 2.582 17.940 1.00 93.31 90 ALA A O 1
ATOM 689 N N . ARG A 1 91 ? -11.465 4.806 18.183 1.00 93.94 91 ARG A N 1
ATOM 690 C CA . ARG A 1 91 ? -12.811 4.999 17.644 1.00 93.94 91 ARG A CA 1
ATOM 691 C C . ARG A 1 91 ? -12.734 5.626 16.260 1.00 93.94 91 ARG A C 1
ATOM 693 O O . ARG A 1 91 ? -12.073 6.651 16.093 1.00 93.94 91 ARG A O 1
ATOM 700 N N . VAL A 1 92 ? -13.429 5.030 15.297 1.00 95.38 92 VAL A N 1
ATOM 701 C CA . VAL A 1 92 ? -13.570 5.570 13.939 1.00 95.38 92 VAL A CA 1
ATOM 702 C C . VAL A 1 92 ? -14.428 6.833 13.977 1.00 95.38 92 VAL A C 1
ATOM 704 O O . VAL A 1 92 ? -15.485 6.847 14.609 1.00 95.38 92 VAL A O 1
ATOM 707 N N . ARG A 1 93 ? -13.987 7.899 13.314 1.00 94.19 93 ARG A N 1
ATOM 708 C CA . ARG A 1 93 ? -14.744 9.142 13.125 1.00 94.19 93 ARG A CA 1
ATOM 709 C C . ARG A 1 93 ? -15.318 9.209 11.707 1.00 94.19 93 ARG A C 1
ATOM 711 O O . ARG A 1 93 ? -14.896 8.469 10.823 1.00 94.19 93 ARG A O 1
ATOM 718 N N . ALA A 1 94 ? -16.304 10.083 11.507 1.00 90.94 94 ALA A N 1
ATOM 719 C CA . ALA A 1 94 ? -17.010 10.218 10.230 1.00 90.94 94 ALA A CA 1
ATOM 720 C C . ALA A 1 94 ? -16.111 10.707 9.081 1.00 90.94 94 ALA A C 1
ATOM 722 O O . ALA A 1 94 ? -16.347 10.363 7.934 1.00 90.94 94 ALA A O 1
ATOM 723 N N . ASP A 1 95 ? -15.050 11.444 9.403 1.00 89.44 95 ASP A N 1
ATOM 724 C CA . ASP A 1 95 ? -14.043 11.951 8.465 1.00 89.44 95 ASP A CA 1
ATOM 725 C C . ASP A 1 95 ? -12.966 10.909 8.094 1.00 89.44 95 ASP A C 1
ATOM 727 O O . ASP A 1 95 ? -11.979 11.236 7.439 1.00 89.44 95 ASP A O 1
ATOM 731 N N . GLY A 1 96 ? -13.096 9.658 8.556 1.00 89.69 96 GLY A N 1
ATOM 732 C CA . GLY A 1 96 ? -12.076 8.625 8.360 1.00 89.69 96 GLY A CA 1
ATOM 733 C C . GLY A 1 96 ? -10.834 8.799 9.244 1.00 89.69 96 GLY A C 1
ATOM 734 O O . GLY A 1 96 ? -9.824 8.126 9.034 1.00 89.69 96 GLY A O 1
ATOM 735 N N . SER A 1 97 ? -10.871 9.673 10.251 1.00 93.62 97 SER A N 1
ATOM 736 C CA . SER A 1 97 ? -9.834 9.714 11.284 1.00 93.62 97 SER A CA 1
ATOM 737 C C . SER A 1 97 ? -10.135 8.728 12.420 1.00 93.62 97 SER A C 1
ATOM 739 O O . SER A 1 97 ? -11.264 8.273 12.616 1.00 93.62 97 SER A O 1
ATOM 741 N N . LEU A 1 98 ? -9.105 8.370 13.181 1.00 94.00 98 LEU A N 1
ATOM 742 C CA . LEU A 1 98 ? -9.222 7.590 14.405 1.00 94.00 98 LEU A CA 1
ATOM 743 C C . LEU A 1 98 ? -8.973 8.488 15.611 1.00 94.00 98 LEU A C 1
ATOM 745 O O . LEU A 1 98 ? -8.035 9.284 15.607 1.00 94.00 98 LEU A O 1
ATOM 749 N N . LYS A 1 99 ? -9.776 8.310 16.661 1.00 93.56 99 LYS A N 1
ATOM 750 C CA . LYS A 1 99 ? -9.536 8.884 17.989 1.00 93.56 99 LYS A CA 1
ATOM 751 C C . LYS A 1 99 ? -9.068 7.789 18.939 1.00 93.56 99 LYS A C 1
ATOM 753 O O . LYS A 1 99 ? -9.799 6.821 19.145 1.00 93.56 99 LYS A O 1
ATOM 758 N N . LEU A 1 100 ? -7.881 7.927 19.522 1.00 90.69 100 LEU A N 1
ATOM 759 C CA . LEU A 1 100 ? -7.373 6.965 20.501 1.00 90.69 100 LEU A CA 1
ATOM 760 C C . LEU A 1 100 ? -8.216 6.992 21.781 1.00 90.69 100 LEU A C 1
ATOM 762 O O . LEU A 1 100 ? -8.530 8.055 22.323 1.00 90.69 100 LEU A O 1
ATOM 766 N N . GLY A 1 101 ? -8.597 5.802 22.243 1.00 82.31 101 GLY A N 1
ATOM 767 C CA . GLY A 1 101 ? -9.364 5.607 23.464 1.00 82.31 101 GLY A CA 1
ATOM 768 C C . GLY A 1 101 ? -8.519 5.796 24.723 1.00 82.31 101 GLY A C 1
ATOM 769 O O . GLY A 1 101 ? -7.295 5.664 24.713 1.00 82.31 101 GLY A O 1
ATOM 770 N N . THR A 1 102 ? -9.198 6.074 25.831 1.00 64.38 102 THR A N 1
ATOM 771 C CA . THR A 1 102 ? -8.630 6.150 27.181 1.00 64.38 102 THR A CA 1
ATOM 772 C C . THR A 1 102 ? -8.387 4.737 27.722 1.00 64.38 102 THR A C 1
ATOM 774 O O . THR A 1 102 ? -9.179 4.211 28.501 1.00 64.38 102 THR A O 1
ATOM 777 N N . GLY A 1 103 ? -7.325 4.071 27.268 1.00 56.28 103 GLY A N 1
ATOM 778 C CA . GLY A 1 103 ? -6.805 2.897 27.976 1.00 56.28 103 GLY A CA 1
ATOM 779 C C . GLY A 1 103 ? -6.179 3.331 29.306 1.00 56.28 103 GLY A C 1
ATOM 780 O O . GLY A 1 103 ? -5.531 4.379 29.349 1.00 56.28 103 GLY A O 1
ATOM 781 N N . LYS A 1 104 ? -6.379 2.562 30.387 1.00 42.53 104 LYS A N 1
ATOM 782 C CA . LYS A 1 104 ? -5.757 2.829 31.699 1.00 42.53 104 LYS A CA 1
ATOM 783 C C . LYS A 1 104 ? -4.235 2.988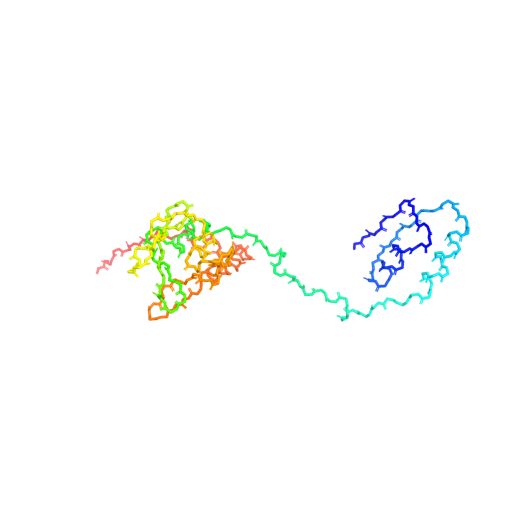 31.518 1.00 42.53 104 LYS A C 1
ATOM 785 O O . LYS A 1 104 ? -3.583 2.043 31.091 1.00 42.53 104 LYS A O 1
ATOM 790 N N . GLY A 1 105 ? -3.703 4.182 31.803 1.00 51.03 105 GLY A N 1
ATOM 791 C CA . GLY A 1 105 ? -2.268 4.500 31.716 1.00 51.03 105 GLY A CA 1
ATOM 792 C C . GLY A 1 105 ? -1.772 5.128 30.403 1.00 51.03 105 GLY A C 1
ATOM 793 O O . GLY A 1 105 ? -0.568 5.270 30.229 1.00 51.03 105 GLY A O 1
ATOM 794 N N . SER A 1 106 ? -2.650 5.507 29.466 1.00 54.75 106 SER A N 1
ATOM 795 C CA . SER A 1 106 ? -2.229 6.148 28.209 1.00 54.75 106 SER A CA 1
ATOM 796 C C . SER A 1 106 ? -2.246 7.679 28.305 1.00 54.75 106 SER A C 1
ATOM 798 O O . SER A 1 106 ? -3.304 8.292 28.169 1.00 54.75 106 SER A O 1
ATOM 800 N N . GLU A 1 107 ? -1.072 8.311 28.419 1.00 60.31 107 GLU A N 1
ATOM 801 C CA . GLU A 1 107 ? -0.874 9.771 28.244 1.00 60.31 107 GLU A CA 1
ATOM 802 C C . GLU A 1 107 ? -1.300 10.281 26.850 1.00 60.31 107 GLU A C 1
ATOM 804 O O . GLU A 1 107 ? -1.362 11.477 26.585 1.00 60.31 107 GLU A O 1
ATOM 809 N N . ARG A 1 108 ? -1.600 9.359 25.929 1.00 67.56 108 ARG A N 1
ATOM 810 C CA . ARG A 1 108 ? -1.917 9.613 24.517 1.00 67.56 108 ARG A CA 1
ATOM 811 C C . ARG A 1 108 ? -3.415 9.494 24.224 1.00 67.56 108 ARG A C 1
ATOM 813 O O . ARG A 1 108 ? -3.825 9.461 23.060 1.00 67.56 108 ARG A O 1
ATOM 820 N N . ALA A 1 109 ? -4.239 9.381 25.265 1.00 71.88 109 ALA A N 1
ATOM 821 C CA . ALA A 1 109 ? -5.685 9.299 25.142 1.00 71.88 109 ALA A CA 1
ATOM 822 C C . ALA A 1 109 ? -6.274 10.587 24.540 1.00 71.88 109 ALA A C 1
ATOM 824 O O . ALA A 1 109 ? -5.877 11.695 24.884 1.00 71.88 109 ALA A O 1
ATOM 825 N N . GLY A 1 110 ? -7.237 10.450 23.625 1.00 80.44 110 GLY A N 1
ATOM 826 C CA . GLY A 1 110 ? -7.901 11.592 22.989 1.00 80.44 110 GLY A CA 1
ATOM 827 C C . GLY A 1 110 ? -7.193 12.162 21.756 1.00 80.44 110 GLY A C 1
ATOM 828 O O . GLY A 1 110 ? -7.824 12.923 21.017 1.00 80.44 110 GLY A O 1
ATOM 829 N N . LEU A 1 111 ? -5.954 11.742 21.468 1.00 88.31 111 LEU A N 1
ATOM 830 C CA . LEU A 1 111 ? -5.289 12.064 20.205 1.00 88.31 111 LEU A CA 1
ATOM 831 C C . LEU A 1 111 ? -6.130 11.598 19.017 1.00 88.31 111 LEU A C 1
ATOM 833 O O . LEU A 1 111 ? -6.769 10.544 19.053 1.00 88.31 111 LEU A O 1
ATOM 837 N N . THR A 1 112 ? -6.115 12.403 17.958 1.00 91.88 112 THR A N 1
ATOM 838 C CA . THR A 1 112 ? -6.854 12.134 16.726 1.00 91.88 112 THR A CA 1
ATOM 839 C C . THR A 1 112 ? -5.928 12.233 15.519 1.00 91.88 112 THR A C 1
ATOM 841 O O . THR A 1 112 ? -5.037 13.084 15.467 1.00 91.88 112 THR A O 1
ATOM 844 N N . GLY A 1 113 ? -6.114 11.354 14.539 1.00 93.31 113 GLY A N 1
ATOM 845 C CA . GLY A 1 113 ? -5.367 11.396 13.286 1.00 93.31 113 GLY A CA 1
ATOM 846 C C . GLY A 1 113 ? -5.633 10.191 12.396 1.00 93.31 113 GLY A C 1
ATOM 847 O O . GLY A 1 113 ? -6.585 9.447 12.604 1.00 93.31 113 GLY A O 1
ATOM 848 N N . SER A 1 114 ? -4.784 9.988 11.390 1.00 95.56 114 SER A N 1
ATOM 849 C CA . SER A 1 114 ? -4.901 8.842 10.482 1.00 95.56 114 SER A CA 1
ATOM 850 C C . SER A 1 114 ? -4.662 7.507 11.195 1.00 95.56 114 SER A C 1
ATOM 852 O O . SER A 1 114 ? -4.037 7.455 12.259 1.00 95.56 114 SER A O 1
ATOM 854 N N . ILE A 1 115 ? -5.075 6.404 10.561 1.00 95.19 115 ILE A N 1
ATOM 855 C CA . ILE A 1 115 ? -4.828 5.040 11.059 1.00 95.19 115 ILE A CA 1
ATOM 856 C C . ILE A 1 115 ? -3.342 4.778 11.359 1.00 95.19 115 ILE A C 1
ATOM 858 O O . ILE A 1 115 ? -3.012 4.090 12.323 1.00 95.19 115 ILE A O 1
ATOM 862 N N . HIS A 1 116 ? -2.446 5.376 10.571 1.00 95.62 116 HIS A N 1
ATOM 863 C CA . HIS A 1 116 ? -0.997 5.243 10.708 1.00 95.62 116 HIS A CA 1
ATOM 864 C C . HIS A 1 116 ? -0.473 6.048 11.895 1.00 95.62 116 HIS A C 1
ATOM 866 O O . HIS A 1 116 ? 0.237 5.507 12.739 1.00 95.62 116 HIS A O 1
ATOM 872 N N . LYS A 1 117 ? -0.873 7.324 11.999 1.00 93.31 117 LYS A N 1
ATOM 873 C CA . LYS A 1 117 ? -0.445 8.208 13.091 1.00 93.31 117 LYS A CA 1
ATOM 874 C C . LYS A 1 117 ? -0.939 7.693 14.441 1.00 93.31 117 LYS A C 1
ATOM 876 O O . LYS A 1 117 ? -0.178 7.673 15.401 1.00 93.31 117 LYS A O 1
ATOM 881 N N . MET A 1 118 ? -2.189 7.234 14.507 1.00 93.50 118 MET A N 1
ATOM 882 C CA . MET A 1 118 ? -2.751 6.668 15.735 1.00 93.50 118 MET A CA 1
ATOM 883 C C . MET A 1 118 ? -2.138 5.312 16.078 1.00 93.50 118 MET A C 1
ATOM 885 O O . MET A 1 118 ? -1.905 5.044 17.251 1.00 93.50 118 MET A O 1
ATOM 889 N N . GLY A 1 119 ? -1.821 4.477 15.084 1.00 91.50 119 GLY A N 1
ATOM 890 C CA . GLY A 1 119 ? -1.103 3.222 15.319 1.00 91.50 119 GLY A CA 1
ATOM 891 C C . GLY A 1 119 ? 0.318 3.445 15.847 1.00 91.50 119 GLY A C 1
ATOM 892 O O . GLY A 1 119 ? 0.750 2.747 16.760 1.00 91.50 119 GLY A O 1
ATOM 893 N N . ALA A 1 120 ? 1.024 4.450 15.322 1.00 92.12 120 ALA A N 1
ATOM 894 C CA . ALA A 1 120 ? 2.360 4.829 15.781 1.00 92.12 120 ALA A CA 1
ATOM 895 C C . ALA A 1 120 ? 2.313 5.387 17.213 1.00 92.12 120 ALA A C 1
ATOM 897 O O . ALA A 1 120 ? 3.035 4.916 18.090 1.00 92.12 120 ALA A O 1
ATOM 898 N N . ALA A 1 121 ? 1.376 6.305 17.482 1.00 90.56 121 ALA A N 1
ATOM 899 C CA . ALA A 1 121 ? 1.150 6.856 18.817 1.00 90.56 121 ALA A CA 1
ATOM 900 C C . ALA A 1 121 ? 0.760 5.774 19.840 1.00 90.56 121 ALA A C 1
ATOM 902 O O . ALA A 1 121 ? 1.251 5.792 20.966 1.00 90.56 121 ALA A O 1
ATOM 903 N N . ALA A 1 122 ? -0.063 4.797 19.451 1.00 87.94 122 ALA A N 1
ATOM 904 C CA . ALA A 1 122 ? -0.436 3.661 20.294 1.00 87.94 122 ALA A CA 1
ATOM 905 C C . ALA A 1 122 ? 0.763 2.794 20.711 1.00 87.94 122 ALA A C 1
ATOM 907 O O . ALA A 1 122 ? 0.775 2.266 21.818 1.00 87.94 122 ALA A O 1
ATOM 908 N N . GLN A 1 123 ? 1.765 2.655 19.840 1.00 87.31 123 GLN A N 1
ATOM 909 C CA . GLN A 1 123 ? 2.965 1.850 20.091 1.00 87.31 123 GLN A CA 1
ATOM 910 C C . GLN A 1 123 ? 4.123 2.655 20.694 1.00 87.31 123 GLN A C 1
ATOM 912 O O . GLN A 1 123 ? 5.057 2.071 21.228 1.00 87.31 123 GLN A O 1
ATOM 917 N N . GLY A 1 124 ? 4.090 3.989 20.605 1.00 86.62 124 GLY A N 1
ATOM 918 C CA . GLY A 1 124 ? 5.263 4.823 20.894 1.00 86.62 124 GLY A CA 1
ATOM 919 C C . GLY A 1 124 ? 6.357 4.708 19.833 1.00 86.62 124 GLY A C 1
ATOM 920 O O . GLY A 1 124 ? 7.517 4.959 20.130 1.00 86.62 124 GLY A O 1
ATOM 921 N N . ALA A 1 125 ? 5.988 4.318 18.613 1.00 88.88 125 ALA A N 1
ATOM 922 C CA . ALA A 1 125 ? 6.897 4.189 17.482 1.00 88.88 125 ALA A CA 1
ATOM 923 C C . ALA A 1 125 ? 6.875 5.451 16.605 1.00 88.88 125 ALA A C 1
ATOM 925 O O . ALA A 1 125 ? 5.916 6.225 16.628 1.00 88.88 125 ALA A O 1
ATOM 926 N N . SER A 1 126 ? 7.904 5.631 15.774 1.00 89.94 126 SER A N 1
ATOM 927 C CA . SER A 1 126 ? 7.966 6.722 14.789 1.00 89.94 126 SER A CA 1
ATOM 928 C C . SER A 1 126 ? 7.000 6.527 13.613 1.00 89.94 126 SER A C 1
ATOM 930 O O . SER A 1 126 ? 6.549 7.496 13.006 1.00 89.94 126 SER A O 1
ATOM 932 N N . SER A 1 127 ? 6.655 5.278 13.285 1.00 92.94 127 SER A N 1
ATOM 933 C CA . SER A 1 127 ? 5.755 4.935 12.182 1.00 92.94 127 SER A CA 1
ATOM 934 C C . SER A 1 127 ? 4.995 3.634 12.451 1.00 92.94 127 SER A C 1
ATOM 936 O O . SER A 1 127 ? 5.376 2.838 13.306 1.00 92.94 127 SER A O 1
ATOM 938 N N . CYS A 1 128 ? 3.881 3.429 11.741 1.00 93.62 128 CYS A N 1
ATOM 939 C CA . CYS A 1 128 ? 3.071 2.219 11.850 1.00 93.62 128 CYS A CA 1
ATOM 940 C C . CYS A 1 128 ? 2.261 1.971 10.570 1.00 93.62 128 CYS A C 1
ATOM 942 O O . CYS A 1 128 ? 1.652 2.888 10.003 1.00 93.62 128 CYS A O 1
ATOM 944 N N . ASN A 1 129 ? 2.192 0.710 10.135 1.00 94.88 129 ASN A N 1
ATOM 945 C CA . ASN A 1 129 ? 1.225 0.292 9.129 1.00 94.88 129 ASN A CA 1
ATOM 946 C C . ASN A 1 129 ? -0.154 0.074 9.777 1.00 94.88 129 ASN A C 1
ATOM 948 O O . ASN A 1 129 ? -0.471 -1.011 10.257 1.00 94.88 129 ASN A O 1
ATOM 952 N N . GLY A 1 130 ? -0.993 1.114 9.766 1.00 93.88 130 GLY A N 1
ATOM 953 C CA . GLY A 1 130 ? -2.326 1.073 10.366 1.00 93.88 130 GLY A CA 1
ATOM 954 C C . GLY A 1 130 ? -3.249 -0.004 9.787 1.00 93.88 130 GLY A C 1
ATOM 955 O O . GLY A 1 130 ? -4.124 -0.472 10.504 1.00 93.88 130 GLY A O 1
ATOM 956 N N . TRP A 1 131 ? -3.044 -0.431 8.535 1.00 94.88 131 TRP A N 1
ATOM 957 C CA . TRP A 1 131 ? -3.897 -1.429 7.878 1.00 94.88 131 TRP A CA 1
ATOM 958 C C . TRP A 1 131 ? -3.819 -2.812 8.526 1.00 94.88 131 TRP A C 1
ATOM 960 O O . TRP A 1 131 ? -4.830 -3.497 8.638 1.00 94.88 131 TRP A O 1
ATOM 970 N N . THR A 1 132 ? -2.624 -3.203 8.962 1.00 94.06 132 THR A N 1
ATOM 971 C CA . THR A 1 132 ? -2.370 -4.499 9.604 1.00 94.06 132 THR A CA 1
ATOM 972 C C . THR A 1 132 ? -2.366 -4.395 11.125 1.00 94.06 132 THR A C 1
ATOM 974 O O . THR A 1 132 ? -2.496 -5.397 11.815 1.00 94.06 132 THR A O 1
ATOM 977 N N . PHE A 1 133 ? -2.191 -3.190 11.669 1.00 94.25 133 PHE A N 1
ATOM 978 C CA . PHE A 1 133 ? -2.183 -2.969 13.112 1.00 94.25 133 PHE A CA 1
ATOM 979 C C . PHE A 1 133 ? -3.592 -2.947 13.712 1.00 94.25 133 PHE A C 1
ATOM 981 O O . PHE A 1 133 ? -3.824 -3.517 14.781 1.00 94.25 133 PHE A O 1
ATOM 988 N N . TRP A 1 134 ? -4.526 -2.269 13.044 1.00 95.44 134 TRP A N 1
ATOM 989 C CA . TRP A 1 134 ? -5.889 -2.119 13.535 1.00 95.44 134 TRP A CA 1
ATOM 990 C C . TRP A 1 134 ? -6.774 -3.267 13.070 1.00 95.44 134 TRP A C 1
ATOM 992 O O . TRP A 1 134 ? -6.777 -3.633 11.897 1.00 95.44 134 TRP A O 1
ATOM 1002 N N . HIS A 1 135 ? -7.572 -3.776 13.998 1.00 95.44 135 HIS A N 1
ATOM 1003 C CA . HIS A 1 135 ? -8.509 -4.860 13.762 1.00 95.44 135 HIS A CA 1
ATOM 1004 C C . HIS A 1 135 ? -9.921 -4.428 14.143 1.00 95.44 135 HIS A C 1
ATOM 1006 O O . HIS A 1 135 ? -10.114 -3.710 15.128 1.00 95.44 135 HIS A O 1
ATOM 1012 N N . VAL A 1 136 ? -10.909 -4.874 13.379 1.00 93.94 136 VAL A N 1
ATOM 1013 C CA . VAL A 1 136 ? -12.322 -4.799 13.753 1.00 93.94 136 VAL A CA 1
ATOM 1014 C C . VAL A 1 136 ? -12.716 -6.101 14.450 1.00 93.94 136 VAL A C 1
ATOM 1016 O O . VAL A 1 136 ? -12.163 -7.158 14.149 1.00 93.94 136 VAL A O 1
ATOM 1019 N N . ALA A 1 137 ? -13.630 -6.028 15.415 1.00 91.06 137 ALA A N 1
ATOM 1020 C CA . ALA A 1 137 ? -14.198 -7.233 16.008 1.00 91.06 137 ALA A CA 1
ATOM 1021 C C . ALA A 1 137 ? -15.248 -7.822 15.059 1.00 91.06 137 ALA A C 1
ATOM 1023 O O . ALA A 1 137 ? -16.183 -7.117 14.680 1.00 91.06 137 ALA A O 1
ATOM 1024 N N . ASP A 1 138 ? -15.082 -9.093 14.705 1.00 86.56 138 ASP A N 1
ATOM 1025 C CA . ASP A 1 138 ? -16.056 -9.893 13.963 1.00 86.56 138 ASP A CA 1
ATOM 1026 C C . ASP A 1 138 ? -16.397 -11.120 14.817 1.00 86.56 138 ASP A C 1
ATOM 1028 O O . ASP A 1 138 ? -15.618 -12.077 14.920 1.00 86.56 138 ASP A O 1
ATOM 1032 N N . GLY A 1 139 ? -17.497 -11.012 15.567 1.00 83.44 139 GLY A N 1
ATOM 1033 C CA . GLY A 1 139 ? -17.792 -11.909 16.684 1.00 83.44 139 GLY A CA 1
ATOM 1034 C C . GLY A 1 139 ? -16.659 -11.911 17.719 1.00 83.44 139 GLY A C 1
ATOM 1035 O O . GLY A 1 139 ? -16.226 -10.855 18.193 1.00 83.44 139 GLY A O 1
ATOM 1036 N N . ASP A 1 140 ? -16.149 -13.101 18.036 1.00 83.06 140 ASP A N 1
ATOM 1037 C CA . ASP A 1 140 ? -15.044 -13.279 18.987 1.00 83.06 140 ASP A CA 1
ATOM 1038 C C . ASP A 1 140 ? -13.663 -13.011 18.374 1.00 83.06 140 ASP A C 1
ATOM 1040 O O . ASP A 1 140 ? -12.676 -12.787 19.089 1.00 83.06 140 ASP A O 1
ATOM 1044 N N . THR A 1 141 ? -13.584 -12.965 17.044 1.00 87.88 141 THR A N 1
ATOM 1045 C CA . THR A 1 141 ? -12.325 -12.804 16.316 1.00 87.88 141 THR A CA 1
ATOM 1046 C C . THR A 1 141 ? -12.000 -11.341 16.028 1.00 87.88 141 THR A C 1
ATOM 1048 O O . THR A 1 141 ? -12.854 -10.451 16.049 1.00 87.88 141 THR A O 1
ATOM 1051 N N . LEU A 1 142 ? -10.715 -11.076 15.797 1.00 89.81 142 LEU A N 1
ATOM 1052 C CA . LEU A 1 142 ? -10.214 -9.777 15.367 1.00 89.81 142 LEU A CA 1
ATOM 1053 C C . LEU A 1 142 ? -9.730 -9.894 13.928 1.00 89.81 142 LEU A C 1
ATOM 1055 O O . LEU A 1 142 ? -8.772 -10.612 13.656 1.00 89.81 142 LEU A O 1
ATOM 1059 N N . VAL A 1 143 ? -10.370 -9.153 13.031 1.00 92.12 143 VAL A N 1
ATOM 1060 C CA . VAL A 1 143 ? -10.054 -9.153 11.601 1.00 92.12 143 VAL A CA 1
ATOM 1061 C C . VAL A 1 143 ? -9.303 -7.865 11.255 1.00 92.12 143 VAL A C 1
ATOM 1063 O O . VAL A 1 143 ? -9.788 -6.782 11.601 1.00 92.12 143 VAL A O 1
ATOM 1066 N N . PRO A 1 144 ? -8.128 -7.927 10.599 1.00 94.88 144 PRO A N 1
ATOM 1067 C CA . PRO A 1 144 ? -7.398 -6.734 10.183 1.00 94.88 144 PRO A CA 1
ATOM 1068 C C . PRO A 1 144 ? -8.245 -5.853 9.262 1.00 94.88 144 PRO A C 1
ATOM 1070 O O . PRO A 1 144 ? -8.932 -6.341 8.365 1.00 94.88 144 PRO A O 1
ATOM 1073 N N . ILE A 1 145 ? -8.150 -4.531 9.409 1.00 94.81 145 ILE A N 1
ATOM 1074 C CA . ILE A 1 145 ? -8.867 -3.617 8.502 1.00 94.81 145 ILE A CA 1
ATOM 1075 C C . ILE A 1 145 ? -8.344 -3.688 7.054 1.00 94.81 145 ILE A C 1
ATOM 1077 O O . ILE A 1 145 ? -9.025 -3.231 6.134 1.00 94.81 145 ILE A O 1
ATOM 1081 N N . ASP A 1 146 ? -7.157 -4.267 6.826 1.00 94.19 146 ASP A N 1
ATOM 1082 C CA . ASP A 1 146 ? -6.657 -4.574 5.481 1.00 94.19 146 ASP A CA 1
ATOM 1083 C C . ASP A 1 146 ? -7.586 -5.531 4.717 1.00 94.19 146 ASP A C 1
ATOM 1085 O O . ASP A 1 146 ? -7.787 -5.362 3.517 1.00 94.19 146 ASP A O 1
ATOM 1089 N N . ASP A 1 147 ? -8.248 -6.470 5.390 1.00 92.62 147 ASP A N 1
ATOM 1090 C CA . ASP A 1 147 ? -9.151 -7.406 4.711 1.00 92.62 147 ASP A CA 1
ATOM 1091 C C . ASP A 1 147 ? -10.343 -6.672 4.090 1.00 92.62 147 ASP A C 1
ATOM 1093 O O . ASP A 1 147 ? -10.761 -6.971 2.969 1.00 92.62 147 ASP A O 1
ATOM 1097 N N . LEU A 1 148 ? -10.838 -5.630 4.766 1.00 91.56 148 LEU A N 1
ATOM 1098 C CA . LEU A 1 148 ? -11.876 -4.747 4.231 1.00 91.56 148 LEU A CA 1
ATOM 1099 C C . LEU A 1 148 ? -11.364 -3.965 3.013 1.00 91.56 148 LEU A C 1
ATOM 1101 O O . LEU A 1 148 ? -12.063 -3.834 2.008 1.00 91.56 148 LEU A O 1
ATOM 1105 N N . ARG A 1 149 ? -10.107 -3.509 3.053 1.00 91.94 149 ARG A N 1
ATOM 1106 C CA . ARG A 1 149 ? -9.455 -2.864 1.904 1.00 91.94 149 ARG A CA 1
ATOM 1107 C C . ARG A 1 149 ? -9.361 -3.811 0.709 1.00 91.94 149 ARG A C 1
ATOM 1109 O O . ARG A 1 149 ? -9.607 -3.388 -0.420 1.00 91.94 149 ARG A O 1
ATOM 1116 N N . GLN A 1 150 ? -9.020 -5.080 0.932 1.00 90.69 150 GLN A N 1
ATOM 1117 C CA . GLN A 1 150 ? -8.961 -6.066 -0.148 1.00 90.69 150 GLN A CA 1
ATOM 1118 C C . GLN A 1 150 ? -10.347 -6.383 -0.721 1.00 90.69 150 GLN A C 1
ATOM 1120 O O . GLN A 1 150 ? -10.440 -6.596 -1.929 1.00 90.69 150 GLN A O 1
ATOM 1125 N N . LYS A 1 151 ? -11.417 -6.365 0.090 1.00 89.25 151 LYS A N 1
ATOM 1126 C CA . LYS A 1 151 ? -12.801 -6.513 -0.401 1.00 89.25 151 LYS A CA 1
ATOM 1127 C C . LYS A 1 151 ? -13.150 -5.420 -1.415 1.00 89.25 151 LYS A C 1
ATOM 1129 O O . LYS A 1 151 ? -13.503 -5.758 -2.540 1.00 89.25 151 LYS A O 1
ATOM 1134 N N . ILE A 1 152 ? -12.890 -4.146 -1.098 1.00 86.81 152 ILE A N 1
ATOM 1135 C CA . ILE A 1 152 ? -13.105 -3.045 -2.059 1.00 86.81 152 ILE A CA 1
ATOM 1136 C C . ILE A 1 152 ? -12.298 -3.252 -3.349 1.00 86.81 152 ILE A C 1
ATOM 1138 O O . ILE A 1 152 ? -12.817 -3.038 -4.435 1.00 86.81 152 ILE A O 1
ATOM 1142 N N . ARG A 1 153 ? -11.042 -3.716 -3.275 1.00 86.81 153 ARG A N 1
ATOM 1143 C CA . ARG A 1 153 ? -10.231 -3.981 -4.48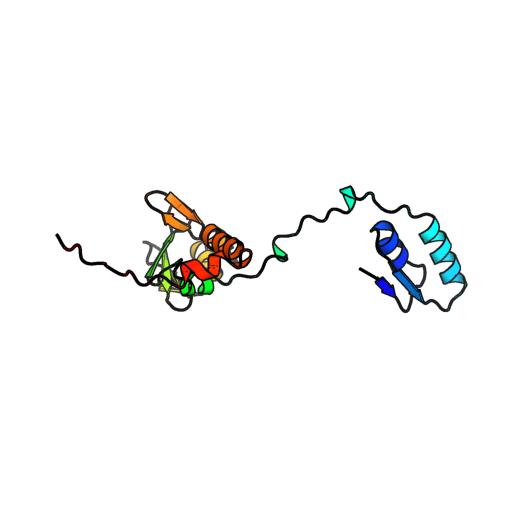7 1.00 86.81 153 ARG A CA 1
ATOM 1144 C C . ARG A 1 153 ? -10.771 -5.108 -5.359 1.00 86.81 153 ARG A C 1
ATOM 1146 O O . ARG A 1 153 ? -10.434 -5.166 -6.541 1.00 86.81 153 ARG A O 1
ATOM 1153 N N . ARG A 1 154 ? -11.474 -6.071 -4.766 1.00 84.12 154 ARG A N 1
ATOM 1154 C CA . ARG A 1 154 ? -12.116 -7.162 -5.507 1.00 84.12 154 ARG A CA 1
ATOM 1155 C C . ARG A 1 154 ? -13.378 -6.641 -6.183 1.00 84.12 154 ARG A C 1
ATOM 1157 O O . ARG A 1 154 ? -13.512 -6.846 -7.380 1.00 84.12 154 ARG A O 1
ATOM 1164 N N . ASP A 1 155 ? -14.204 -5.889 -5.460 1.00 76.88 155 ASP A N 1
ATOM 1165 C CA . ASP A 1 155 ? -15.435 -5.312 -6.010 1.00 76.88 155 ASP A CA 1
ATOM 1166 C C . ASP A 1 155 ? -15.150 -4.244 -7.084 1.00 76.88 155 ASP A C 1
ATOM 1168 O O . ASP A 1 155 ? -15.821 -4.211 -8.105 1.00 76.88 155 ASP A O 1
ATOM 1172 N N . ASP A 1 156 ? -14.096 -3.431 -6.939 1.00 69.12 156 ASP A N 1
ATOM 1173 C CA . ASP A 1 156 ? -13.657 -2.476 -7.974 1.00 69.12 156 ASP A CA 1
ATOM 1174 C C . ASP A 1 156 ? -13.179 -3.159 -9.269 1.00 69.12 156 ASP A C 1
ATOM 1176 O O . ASP A 1 156 ? -13.161 -2.527 -10.326 1.00 69.12 156 ASP A O 1
ATOM 1180 N N . ARG A 1 157 ? -12.740 -4.424 -9.195 1.00 64.44 157 ARG A N 1
ATOM 1181 C CA . ARG A 1 157 ? -12.324 -5.207 -10.369 1.00 64.44 157 ARG A CA 1
ATOM 1182 C C . ARG A 1 157 ? -13.497 -5.890 -11.073 1.00 64.44 157 ARG A C 1
ATOM 1184 O O . ARG A 1 157 ? -13.323 -6.304 -12.214 1.00 64.44 157 ARG A O 1
ATOM 1191 N N . ASP A 1 158 ? -14.658 -5.978 -10.426 1.00 56.66 158 ASP A N 1
ATOM 1192 C CA . ASP A 1 158 ? -15.878 -6.576 -10.966 1.00 56.66 158 ASP A CA 1
ATOM 1193 C C . ASP A 1 158 ? -16.974 -5.500 -11.138 1.00 56.66 158 ASP A C 1
ATOM 1195 O O . ASP A 1 158 ? -17.720 -5.200 -10.198 1.00 56.66 158 ASP A O 1
ATOM 1199 N N . PRO A 1 159 ? -17.106 -4.899 -12.336 1.00 55.84 159 PRO A N 1
ATOM 1200 C CA . PRO A 1 159 ? -18.082 -3.837 -12.574 1.00 55.84 159 PRO A CA 1
ATOM 1201 C C . PRO A 1 159 ? -19.541 -4.282 -12.364 1.00 55.84 159 PRO A C 1
ATOM 1203 O O . PRO A 1 159 ? -20.388 -3.427 -12.105 1.00 55.84 159 PRO A O 1
ATOM 1206 N N . PHE A 1 160 ? -19.846 -5.585 -12.409 1.00 52.06 160 PHE A N 1
ATOM 1207 C CA . PHE A 1 160 ? -21.205 -6.099 -12.215 1.00 52.06 160 PHE A CA 1
ATOM 1208 C C . PHE A 1 160 ? -21.612 -6.159 -10.735 1.00 52.06 160 PHE A C 1
ATOM 1210 O O . PHE A 1 160 ? -22.767 -5.885 -10.406 1.00 52.06 160 PHE A O 1
ATOM 1217 N N . ARG A 1 161 ? -20.678 -6.425 -9.810 1.00 55.38 161 ARG A N 1
ATOM 1218 C CA . ARG A 1 161 ? -20.965 -6.444 -8.358 1.00 55.38 161 ARG A CA 1
ATOM 1219 C C . ARG A 1 161 ? -21.292 -5.074 -7.776 1.00 55.38 161 ARG A C 1
ATOM 1221 O O . ARG A 1 161 ? -22.106 -4.971 -6.856 1.00 55.38 161 ARG A O 1
ATOM 1228 N N . ARG A 1 162 ? -20.701 -4.014 -8.329 1.00 49.06 162 ARG A N 1
ATOM 1229 C CA . ARG A 1 162 ? -20.929 -2.635 -7.876 1.00 49.06 162 ARG A CA 1
ATOM 1230 C C . ARG A 1 162 ? -22.382 -2.179 -8.074 1.00 49.06 162 ARG A C 1
ATOM 1232 O O . ARG A 1 162 ? -22.872 -1.375 -7.287 1.00 49.06 162 ARG A O 1
ATOM 1239 N N . ALA A 1 163 ? -23.080 -2.724 -9.074 1.00 47.91 163 ALA A N 1
ATOM 1240 C CA . ALA A 1 163 ? -24.479 -2.401 -9.359 1.00 47.91 163 ALA A CA 1
ATOM 1241 C C . ALA A 1 163 ? -25.463 -3.016 -8.344 1.00 47.91 163 ALA A C 1
ATOM 1243 O O . ALA A 1 163 ? -26.476 -2.402 -8.020 1.00 47.91 163 ALA A O 1
ATOM 1244 N N . VAL A 1 164 ? -25.155 -4.196 -7.792 1.00 50.38 164 VAL A N 1
ATOM 1245 C CA . VAL A 1 164 ? -26.078 -4.935 -6.909 1.00 50.38 164 VAL A CA 1
ATOM 1246 C C . VAL A 1 164 ? -26.060 -4.392 -5.474 1.00 50.38 164 VAL A C 1
ATOM 1248 O O . VAL A 1 164 ? -27.088 -4.353 -4.807 1.00 50.38 164 VAL A O 1
ATOM 1251 N N . SER A 1 165 ? -24.909 -3.907 -4.993 1.00 49.56 165 SER A N 1
ATOM 1252 C CA . SER A 1 165 ? -24.781 -3.342 -3.638 1.00 49.56 165 SER A CA 1
ATOM 1253 C C . SER A 1 165 ? -25.412 -1.947 -3.481 1.00 49.56 165 SER A C 1
ATOM 1255 O O . SER A 1 165 ? -25.620 -1.514 -2.348 1.00 49.56 165 SER A O 1
ATOM 1257 N N . GLY A 1 166 ? -25.695 -1.240 -4.580 1.00 41.91 166 GLY A N 1
ATOM 1258 C CA . GLY A 1 166 ? -26.219 0.130 -4.566 1.00 41.91 166 GLY A CA 1
ATOM 1259 C C . GLY A 1 166 ? -27.737 0.254 -4.716 1.00 41.91 166 GLY A C 1
ATOM 1260 O O . GLY A 1 166 ? -28.243 1.372 -4.675 1.00 41.91 166 GLY A O 1
ATOM 1261 N N . PHE A 1 167 ? -28.470 -0.848 -4.916 1.00 40.56 167 PHE A N 1
ATOM 1262 C CA . PHE A 1 167 ? -29.873 -0.774 -5.332 1.00 40.56 167 PHE A CA 1
ATOM 1263 C C . PHE A 1 167 ? -30.726 -1.928 -4.788 1.00 40.56 167 PHE A C 1
ATOM 1265 O O . PHE A 1 167 ? -31.176 -2.793 -5.529 1.00 40.56 167 PHE A O 1
ATOM 1272 N N . LEU A 1 168 ? -30.990 -1.938 -3.482 1.00 34.09 168 LEU A N 1
ATOM 1273 C CA . LEU A 1 168 ? -32.140 -2.671 -2.944 1.00 34.09 168 LEU A CA 1
ATOM 1274 C C . LEU A 1 168 ? -32.845 -1.820 -1.881 1.00 34.09 168 LEU A C 1
ATOM 1276 O O . LEU A 1 168 ? -32.446 -1.849 -0.713 1.00 34.09 168 LEU A O 1
ATOM 1280 N N . PRO A 1 169 ? -33.914 -1.076 -2.224 1.00 37.22 169 PRO A N 1
ATOM 1281 C CA . PRO A 1 169 ? -34.919 -0.771 -1.223 1.00 37.22 169 PRO A CA 1
ATOM 1282 C C . PRO A 1 169 ? -35.566 -2.100 -0.810 1.00 37.22 169 PRO A C 1
ATOM 1284 O O . PRO A 1 169 ? -35.999 -2.888 -1.650 1.00 37.22 169 PRO A O 1
ATOM 1287 N N . ARG A 1 170 ? -35.603 -2.368 0.500 1.00 43.47 170 ARG A N 1
ATOM 1288 C CA . ARG A 1 170 ? -36.415 -3.437 1.096 1.00 43.47 170 ARG A CA 1
ATOM 1289 C C . ARG A 1 170 ? -37.879 -3.171 0.732 1.00 43.47 170 ARG A C 1
ATOM 1291 O O . ARG A 1 170 ? -38.566 -2.441 1.438 1.00 43.47 170 ARG A O 1
ATOM 1298 N N . LEU A 1 171 ? -38.355 -3.746 -0.366 1.00 37.88 171 LEU A N 1
ATOM 1299 C CA . LEU A 1 171 ? -39.784 -3.858 -0.623 1.00 37.88 171 LEU A CA 1
ATOM 1300 C C . LEU A 1 171 ? -40.310 -4.976 0.278 1.00 37.88 171 LEU A C 1
ATOM 1302 O O . LEU A 1 171 ? -40.196 -6.161 -0.024 1.00 37.88 171 LEU A O 1
ATOM 1306 N N . SER A 1 172 ? -40.830 -4.578 1.436 1.00 39.69 172 SER A N 1
ATOM 1307 C CA . SER A 1 172 ? -41.731 -5.401 2.232 1.00 39.69 172 SER A CA 1
ATOM 1308 C C . SER A 1 172 ? -43.029 -5.568 1.445 1.00 39.69 172 SER A C 1
ATOM 1310 O O . SER A 1 172 ? -43.864 -4.664 1.425 1.00 39.69 172 SER A O 1
ATOM 1312 N N . LEU A 1 173 ? -43.186 -6.701 0.769 1.00 39.53 173 LEU A N 1
ATOM 1313 C CA . LEU A 1 173 ? -44.488 -7.111 0.256 1.00 39.53 173 LEU A CA 1
ATOM 1314 C C . LEU A 1 173 ? -45.359 -7.537 1.451 1.00 39.53 173 LEU A C 1
ATOM 1316 O O . LEU A 1 173 ? -44.896 -8.346 2.261 1.00 39.53 173 LEU A O 1
ATOM 1320 N N . PRO A 1 174 ? -46.583 -7.006 1.608 1.00 45.59 174 PRO A N 1
ATOM 1321 C CA . PRO A 1 174 ? -47.509 -7.512 2.607 1.00 45.59 174 PRO A CA 1
ATOM 1322 C C . PRO A 1 174 ? -48.020 -8.886 2.158 1.00 45.59 174 PRO A C 1
ATOM 1324 O O . PRO A 1 174 ? -48.470 -9.052 1.025 1.00 45.59 174 PRO A O 1
ATOM 1327 N N . LEU A 1 175 ? -47.945 -9.872 3.054 1.00 43.88 175 LEU A N 1
ATOM 1328 C CA . LEU A 1 175 ? -48.681 -11.125 2.916 1.00 43.88 175 LEU A CA 1
ATOM 1329 C C . LEU A 1 175 ? -50.181 -10.799 2.936 1.00 43.88 175 LEU A C 1
ATOM 1331 O O . LEU A 1 175 ? -50.701 -10.390 3.972 1.00 43.88 175 LEU A O 1
ATOM 1335 N N . CYS A 1 176 ? -50.863 -10.965 1.804 1.00 40.91 176 CYS A N 1
ATOM 1336 C CA . CYS A 1 176 ? -52.308 -11.180 1.808 1.00 40.91 176 CYS A CA 1
ATOM 1337 C C . CYS A 1 176 ? -52.560 -12.683 1.937 1.00 40.91 176 CYS A C 1
ATOM 1339 O O . CYS A 1 176 ? -51.931 -13.477 1.233 1.00 40.91 176 CYS A O 1
ATOM 1341 N N . ALA A 1 177 ? -53.420 -13.020 2.897 1.00 45.31 177 ALA A N 1
ATOM 1342 C CA . ALA A 1 177 ? -53.996 -14.340 3.116 1.00 45.31 177 ALA A CA 1
ATOM 1343 C C . ALA A 1 177 ? -55.107 -14.635 2.100 1.00 45.31 177 ALA A C 1
ATOM 1345 O O . ALA A 1 177 ? -55.690 -13.655 1.577 1.00 45.31 177 ALA A O 1
#

Sequence (177 aa):
MWCLTRFFGTGTTGAVAKKLGRHFIGIENEAAYVQAATARISKIKPLDDESLEVVQSAKQQKRIPFGALVESGMLKPGTRLFGPARKVQARVRADGSLKLGTGKGSERAGLTGSIHKMGAAAQGASSCNGWTFWHVADGDTLVPIDDLRQKIRRDDRDPFRRAVSGFLPRLSLPLCA

Foldseek 3Di:
DEAEEQDQFLNPVLQVCQQLVHHYDYHHDDPVSVVNNVVNNVPHHHDDPVVNDDDPDPVPADDDFLLNCCVLVVDDFQFWKAFPPSQWIWGQHNNSKTATDPRPPQPRHRDIGHLFVVLCSVVVHPTDDSQQGIFGDDDPDTHGNVVVVVVVSVCVVPVVNVVVSPDDDPPPDDDDD

Radius of gyration: 27.06 Å; chains: 1; bounding box: 88×29×67 Å

pLDDT: mean 82.56, std 17.06, range [34.09, 96.69]